Protein AF-A0A1M7E9B6-F1 (afdb_monomer_lite)

pLDDT: mean 87.99, std 7.35, range [60.41, 96.69]

Foldseek 3Di:
DVVVVVVVLVVLVVLLVVLVVVLCVLVVLLVCLVPVLVVLCVVLVVDVVCNVVSNVVSVVSVVVNVVSPCSVVSSVVSVVVSCVSVVVSCVVVVVVVVVVVVLVVDDPVVSVVVVVVVVVVVVVVVVVVVVVVVVVVVVVVVD

Sequence (143 aa):
MQALQRLWSRLEEIAIAFLLAAMTLVTFSYVVFNNIYGVFYSLGDSLPFANDAMFAIGDSILYVAQEMTWSVALTKAMFGWLIFVGLAWGVRIGAHIGVDLLVRQFNPANQRLMAILALLICLGYCALMAYSSEQWVAVLYSV

Organism: NCBI:txid1220495

Structure (mmCIF, N/CA/C/O backbone):
data_AF-A0A1M7E9B6-F1
#
_entry.id   AF-A0A1M7E9B6-F1
#
loop_
_atom_site.group_PDB
_atom_site.id
_atom_site.type_symbol
_atom_site.label_atom_id
_atom_site.label_alt_id
_atom_site.label_comp_id
_atom_site.label_asym_id
_atom_site.label_entity_id
_atom_site.label_seq_id
_atom_site.pdbx_PDB_ins_code
_atom_site.Cartn_x
_atom_site.Cartn_y
_atom_site.Cartn_z
_atom_site.occupancy
_atom_site.B_iso_or_equiv
_atom_site.auth_seq_id
_atom_site.auth_comp_id
_atom_site.auth_asym_id
_atom_site.auth_atom_id
_atom_site.pdbx_PDB_model_num
ATOM 1 N N . MET A 1 1 ? 3.988 20.056 29.767 1.00 64.44 1 MET A N 1
ATOM 2 C CA . MET A 1 1 ? 3.228 18.845 29.364 1.00 64.44 1 MET A CA 1
ATOM 3 C C . MET A 1 1 ? 2.480 19.008 28.033 1.00 64.44 1 MET A C 1
ATOM 5 O O . MET A 1 1 ? 2.538 18.099 27.218 1.00 64.44 1 MET A O 1
ATOM 9 N N . GLN A 1 2 ? 1.876 20.169 27.736 1.00 76.00 2 GLN A N 1
ATOM 10 C CA . GLN A 1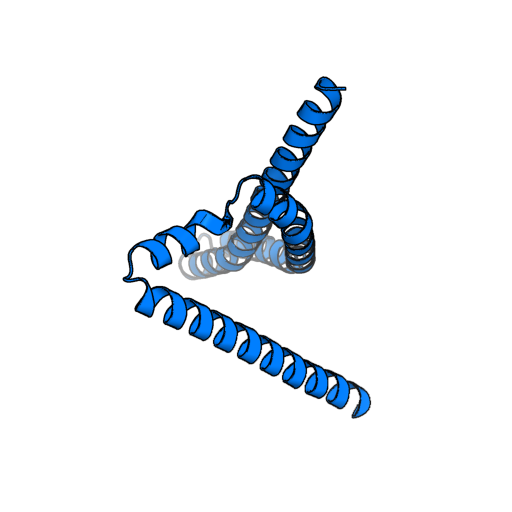 2 ? 1.154 20.415 26.468 1.00 76.00 2 GLN A CA 1
ATOM 11 C C . GLN A 1 2 ? 2.021 20.399 25.188 1.00 76.00 2 GLN A C 1
ATOM 13 O O . GLN A 1 2 ? 1.501 20.184 24.097 1.00 76.00 2 GLN A O 1
ATOM 18 N N . ALA A 1 3 ? 3.329 20.668 25.282 1.00 83.38 3 ALA A N 1
ATOM 19 C CA . ALA A 1 3 ? 4.232 20.617 24.125 1.00 83.38 3 ALA A CA 1
ATOM 20 C C . ALA A 1 3 ? 4.515 19.172 23.675 1.00 83.38 3 ALA A C 1
ATOM 22 O O . ALA A 1 3 ? 4.504 18.886 22.482 1.00 83.38 3 ALA A O 1
ATOM 23 N N . LEU A 1 4 ? 4.681 18.254 24.634 1.00 85.38 4 LEU A N 1
ATOM 24 C CA . LEU A 1 4 ? 4.943 16.838 24.369 1.00 85.38 4 LEU A CA 1
ATOM 25 C C . LEU A 1 4 ? 3.744 16.164 23.688 1.00 85.38 4 LEU A C 1
ATOM 27 O O . LEU A 1 4 ? 3.913 15.449 22.708 1.00 85.38 4 LEU A O 1
ATOM 31 N N . GLN A 1 5 ? 2.527 16.463 24.152 1.00 83.38 5 GLN A N 1
ATOM 32 C CA . GLN A 1 5 ? 1.290 15.949 23.552 1.00 83.38 5 GLN A CA 1
ATOM 33 C C . GLN A 1 5 ? 1.087 16.449 22.115 1.00 83.38 5 GLN A C 1
ATOM 35 O O . GLN A 1 5 ? 0.691 15.682 21.241 1.00 83.38 5 GLN A O 1
ATOM 40 N N . ARG A 1 6 ? 1.404 17.723 21.846 1.00 80.94 6 ARG A N 1
ATOM 41 C CA . ARG A 1 6 ? 1.331 18.295 20.492 1.00 80.94 6 ARG A CA 1
ATOM 42 C C . ARG A 1 6 ? 2.352 17.674 19.543 1.00 80.94 6 ARG A C 1
ATOM 44 O O . ARG A 1 6 ? 2.011 17.404 18.396 1.00 80.94 6 ARG A O 1
ATOM 51 N N . LEU A 1 7 ? 3.577 17.437 20.015 1.00 88.56 7 LEU A N 1
ATOM 52 C CA . LEU A 1 7 ? 4.604 16.757 19.228 1.00 88.56 7 LEU A CA 1
ATOM 53 C C . LEU A 1 7 ? 4.176 15.322 18.907 1.00 88.56 7 LEU A C 1
ATOM 55 O O . LEU A 1 7 ? 4.221 14.920 17.750 1.00 88.56 7 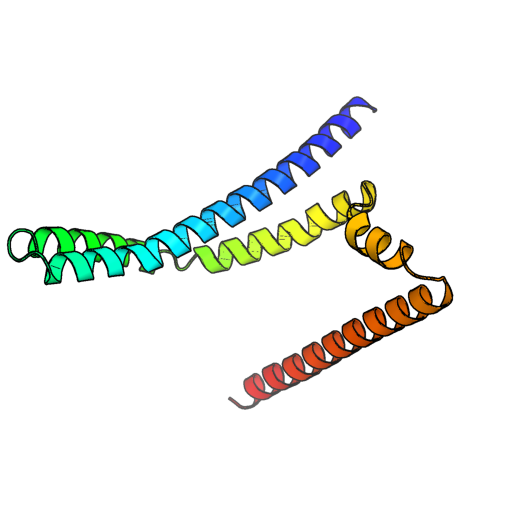LEU A O 1
ATOM 59 N N . TRP A 1 8 ? 3.697 14.589 19.914 1.00 85.12 8 TRP A N 1
ATOM 60 C CA . TRP A 1 8 ? 3.235 13.214 19.755 1.00 85.12 8 TRP A CA 1
ATOM 61 C C . TRP A 1 8 ? 2.103 13.094 18.728 1.00 85.12 8 TRP A C 1
ATOM 63 O O . TRP A 1 8 ? 2.182 12.281 17.814 1.00 85.12 8 TRP A O 1
ATOM 73 N N . SER A 1 9 ? 1.099 13.971 18.808 1.00 83.94 9 SER A N 1
ATOM 74 C CA . SER A 1 9 ? -0.010 13.994 17.847 1.00 83.94 9 SER A CA 1
ATOM 75 C C . SER A 1 9 ? 0.451 14.241 16.408 1.00 83.94 9 SER A C 1
ATOM 77 O O . SER A 1 9 ? -0.093 13.639 15.488 1.00 83.94 9 SER A O 1
ATOM 79 N N . ARG A 1 10 ? 1.445 15.114 16.197 1.00 86.75 10 ARG A N 1
ATOM 80 C CA . ARG A 1 10 ? 1.986 15.375 14.854 1.00 86.75 10 ARG A CA 1
ATOM 81 C C . ARG A 1 10 ? 2.819 14.213 14.330 1.00 86.75 10 ARG A C 1
ATOM 83 O O . ARG A 1 10 ? 2.786 13.945 13.136 1.00 86.75 10 ARG A O 1
ATOM 90 N N . LEU A 1 11 ? 3.558 13.530 15.202 1.00 90.19 11 LEU A N 1
ATOM 91 C CA . LEU A 1 11 ? 4.316 12.341 14.819 1.00 90.19 11 LEU A CA 1
ATOM 92 C C . LEU A 1 11 ? 3.391 11.198 14.391 1.00 90.19 11 LEU A C 1
ATOM 94 O O . LEU A 1 11 ? 3.682 10.561 13.386 1.00 90.19 11 LEU A O 1
ATOM 98 N N . GLU A 1 12 ? 2.273 10.973 15.094 1.00 87.75 12 GLU A N 1
ATOM 99 C CA . GLU A 1 12 ? 1.263 9.981 14.687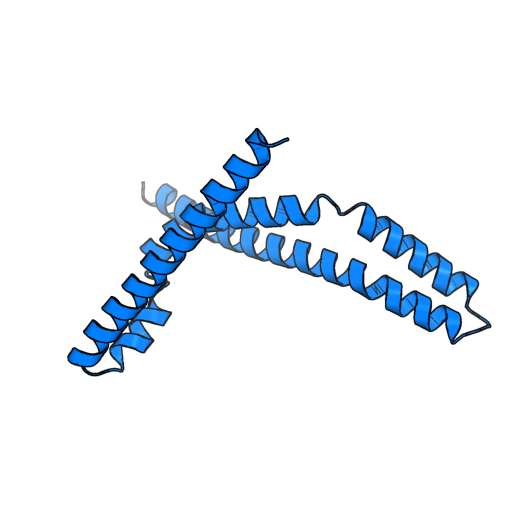 1.00 87.75 12 GLU A CA 1
ATOM 100 C C . GLU A 1 12 ? 0.709 10.290 13.286 1.00 87.75 12 GLU A C 1
ATOM 102 O O . GLU A 1 12 ? 0.691 9.419 12.420 1.00 87.75 12 GLU A O 1
ATOM 107 N N . GLU A 1 13 ? 0.321 11.541 13.033 1.00 88.94 13 GLU A N 1
ATOM 108 C CA . GLU A 1 13 ? -0.226 11.967 11.739 1.00 88.94 13 GLU A CA 1
ATOM 109 C C . GLU A 1 13 ? 0.801 11.847 10.599 1.00 88.94 13 GLU A C 1
ATOM 111 O O . GLU A 1 13 ? 0.494 11.308 9.534 1.00 88.94 13 GLU A O 1
ATOM 116 N N . ILE A 1 14 ? 2.048 12.271 10.838 1.00 92.31 14 ILE A N 1
ATOM 117 C CA . ILE A 1 14 ? 3.149 12.128 9.874 1.00 92.31 14 ILE A CA 1
ATOM 118 C C . ILE A 1 14 ? 3.452 10.653 9.614 1.00 92.31 14 ILE A C 1
ATOM 120 O O . ILE A 1 14 ? 3.667 10.279 8.465 1.00 92.31 14 ILE A O 1
ATOM 124 N N . ALA A 1 15 ? 3.452 9.806 10.646 1.00 92.19 15 ALA A N 1
ATOM 125 C CA . ALA A 1 15 ? 3.696 8.378 10.490 1.00 92.19 15 ALA A CA 1
ATOM 126 C C . ALA A 1 15 ? 2.625 7.721 9.610 1.00 92.19 15 ALA A C 1
ATOM 128 O O . ALA A 1 15 ? 2.963 6.940 8.725 1.00 92.19 15 ALA A O 1
ATOM 129 N N . ILE A 1 16 ? 1.349 8.071 9.795 1.00 91.56 16 ILE A N 1
ATOM 130 C CA . ILE A 1 16 ? 0.247 7.557 8.969 1.00 91.56 16 ILE A CA 1
ATOM 131 C C . ILE A 1 16 ? 0.392 8.032 7.524 1.00 91.56 16 ILE A C 1
ATOM 133 O O . ILE A 1 16 ? 0.339 7.213 6.606 1.00 91.56 16 ILE A O 1
ATOM 137 N N . ALA A 1 17 ? 0.611 9.332 7.314 1.00 92.81 17 ALA A N 1
ATOM 138 C CA . ALA A 1 17 ? 0.793 9.895 5.979 1.00 92.81 17 ALA A CA 1
ATOM 139 C C . ALA A 1 17 ? 2.002 9.274 5.263 1.00 92.81 17 ALA A C 1
ATOM 141 O O . ALA A 1 17 ? 1.915 8.923 4.088 1.00 92.81 17 ALA A O 1
ATOM 142 N N . PHE A 1 18 ? 3.107 9.078 5.984 1.00 94.62 18 PHE A N 1
ATOM 143 C CA . PHE A 1 18 ? 4.309 8.428 5.479 1.00 94.62 18 PHE A CA 1
ATOM 144 C C . PHE A 1 18 ? 4.052 6.966 5.109 1.00 94.62 18 PHE A C 1
ATOM 146 O O . PHE A 1 18 ? 4.385 6.559 4.000 1.00 94.62 18 PHE A O 1
ATOM 153 N N . LEU A 1 19 ? 3.433 6.182 5.999 1.00 93.81 19 LEU A N 1
ATOM 154 C CA . LEU A 1 19 ? 3.114 4.777 5.737 1.00 93.81 19 LEU A CA 1
ATOM 155 C C . LEU A 1 19 ? 2.182 4.631 4.531 1.00 93.81 19 LEU A C 1
ATOM 157 O O . LEU A 1 19 ? 2.425 3.779 3.681 1.00 93.81 19 LEU A O 1
ATOM 161 N N . LEU A 1 20 ? 1.160 5.483 4.423 1.00 93.19 20 LEU A N 1
ATOM 162 C CA . LEU A 1 20 ? 0.238 5.477 3.292 1.00 93.19 20 LEU A CA 1
ATOM 163 C C . LEU A 1 20 ? 0.958 5.834 1.983 1.00 93.19 20 LEU A C 1
ATOM 165 O O . LEU A 1 20 ? 0.847 5.098 1.008 1.00 93.19 20 LEU A O 1
ATOM 169 N N . ALA A 1 21 ? 1.728 6.925 1.969 1.00 95.44 21 ALA A N 1
ATOM 170 C CA . ALA A 1 21 ? 2.438 7.388 0.778 1.00 95.44 21 ALA A CA 1
ATOM 171 C C . ALA A 1 21 ? 3.533 6.413 0.324 1.00 95.44 21 ALA A C 1
ATOM 173 O O . ALA A 1 21 ? 3.690 6.158 -0.867 1.00 95.44 21 ALA A O 1
ATOM 174 N N . ALA A 1 22 ? 4.294 5.836 1.253 1.00 95.25 22 ALA A N 1
ATOM 175 C CA . ALA A 1 22 ? 5.311 4.859 0.894 1.00 95.25 22 ALA A CA 1
ATOM 176 C C . ALA A 1 22 ? 4.675 3.539 0.424 1.00 95.25 22 ALA A C 1
ATOM 178 O O . ALA A 1 22 ? 5.158 2.949 -0.539 1.00 95.25 22 ALA A O 1
ATOM 179 N N . MET A 1 23 ? 3.545 3.111 0.998 1.00 95.06 23 MET A N 1
ATOM 180 C CA . MET A 1 23 ? 2.819 1.931 0.520 1.00 95.06 23 MET A CA 1
ATOM 181 C C . MET A 1 23 ? 2.299 2.131 -0.913 1.00 95.06 23 MET A C 1
ATOM 183 O O . MET A 1 23 ? 2.451 1.239 -1.754 1.00 95.06 23 MET A O 1
ATOM 187 N N . THR A 1 24 ? 1.717 3.295 -1.219 1.00 94.38 24 THR A N 1
ATOM 188 C CA . THR A 1 24 ? 1.246 3.613 -2.578 1.00 94.38 24 THR A CA 1
ATOM 189 C C . THR A 1 24 ? 2.402 3.741 -3.562 1.00 94.38 24 THR A C 1
ATOM 191 O O . THR A 1 24 ? 2.298 3.246 -4.677 1.00 94.38 24 THR A O 1
ATOM 194 N N . LEU A 1 25 ? 3.532 4.324 -3.156 1.00 95.94 25 LEU A N 1
ATOM 195 C CA . LEU A 1 25 ? 4.715 4.434 -4.009 1.00 95.94 25 LEU A CA 1
ATOM 196 C C . LEU A 1 25 ? 5.303 3.060 -4.341 1.00 95.94 25 LEU A C 1
ATOM 198 O O . LEU A 1 25 ? 5.588 2.782 -5.502 1.00 95.94 25 LEU A O 1
ATOM 202 N N . VAL A 1 26 ? 5.448 2.177 -3.350 1.00 94.38 26 VAL A N 1
ATOM 203 C CA . VAL A 1 26 ? 5.975 0.819 -3.564 1.00 94.38 26 VAL A CA 1
ATOM 204 C C . VAL A 1 26 ? 5.071 0.027 -4.508 1.00 94.38 26 VAL A C 1
ATOM 206 O O . VAL A 1 26 ? 5.558 -0.597 -5.450 1.00 94.38 26 VAL A O 1
ATOM 209 N N . THR A 1 27 ? 3.756 0.080 -4.288 1.00 93.12 27 THR A N 1
ATOM 210 C CA . THR A 1 27 ? 2.779 -0.624 -5.134 1.00 93.12 27 THR A CA 1
ATOM 211 C C . THR A 1 27 ? 2.712 -0.044 -6.542 1.00 93.12 27 THR A C 1
ATOM 213 O O . THR A 1 27 ? 2.696 -0.804 -7.507 1.00 93.12 27 THR A O 1
ATOM 216 N N . PHE A 1 28 ? 2.751 1.280 -6.679 1.00 94.94 28 PHE A N 1
ATOM 217 C CA . PHE A 1 28 ? 2.834 1.951 -7.970 1.00 94.94 28 PHE A CA 1
ATOM 218 C C . PHE A 1 28 ? 4.081 1.516 -8.743 1.00 94.94 28 PHE A C 1
ATOM 220 O O . PHE A 1 28 ? 3.953 1.044 -9.868 1.00 94.94 28 PHE A O 1
ATOM 227 N N . SER A 1 29 ? 5.265 1.587 -8.129 1.00 93.12 29 SER A N 1
ATOM 228 C CA . SER A 1 29 ? 6.519 1.158 -8.758 1.00 93.12 29 SER A CA 1
ATOM 229 C C . SER A 1 29 ? 6.469 -0.307 -9.187 1.00 93.12 29 SER A C 1
ATOM 231 O O . SER A 1 29 ? 6.851 -0.631 -10.308 1.00 93.12 29 SER A O 1
ATOM 233 N N . TYR A 1 30 ? 5.937 -1.190 -8.336 1.00 92.75 30 TYR A N 1
ATOM 234 C CA . TYR A 1 30 ? 5.761 -2.602 -8.675 1.00 92.75 30 TYR A CA 1
ATOM 235 C C . TYR A 1 30 ? 4.867 -2.793 -9.909 1.00 92.75 30 TYR A C 1
ATOM 237 O O . TYR A 1 30 ? 5.234 -3.533 -10.821 1.00 92.75 30 TYR A O 1
ATOM 245 N N . VAL A 1 31 ? 3.720 -2.108 -9.975 1.00 92.62 31 VAL A N 1
ATOM 246 C CA . VAL A 1 31 ? 2.792 -2.189 -11.118 1.00 92.62 31 VAL A CA 1
ATOM 247 C C . VAL A 1 31 ? 3.423 -1.621 -12.388 1.00 92.62 31 VAL A C 1
ATOM 249 O O . VAL A 1 31 ? 3.300 -2.230 -13.449 1.00 92.62 31 VAL A O 1
ATOM 252 N N . VAL A 1 32 ? 4.114 -0.487 -12.275 1.00 93.81 32 VAL A N 1
ATOM 253 C CA . VAL A 1 32 ? 4.829 0.182 -13.367 1.00 93.81 32 VAL A CA 1
ATOM 254 C C . VAL A 1 32 ? 5.849 -0.768 -13.977 1.00 93.81 32 VAL A C 1
ATOM 256 O O . VAL A 1 32 ? 5.746 -1.082 -15.157 1.00 93.81 32 VAL A O 1
ATOM 259 N N . PHE A 1 33 ? 6.773 -1.309 -13.183 1.00 91.00 33 PHE A N 1
ATOM 260 C CA . PHE A 1 33 ? 7.788 -2.213 -13.715 1.00 91.00 33 PHE A CA 1
ATOM 261 C C . PHE A 1 33 ? 7.182 -3.499 -14.281 1.00 91.00 33 PHE A C 1
ATOM 263 O O . PHE A 1 33 ? 7.601 -3.924 -15.352 1.00 91.00 33 PHE A O 1
ATOM 270 N N . ASN A 1 34 ? 6.144 -4.065 -13.649 1.00 90.31 34 ASN A N 1
ATOM 271 C CA . ASN A 1 34 ? 5.511 -5.292 -14.142 1.00 90.31 34 ASN A CA 1
ATOM 272 C C . ASN A 1 34 ? 4.701 -5.128 -15.436 1.00 90.31 34 ASN A C 1
ATOM 274 O O . ASN A 1 34 ? 4.473 -6.116 -16.126 1.00 90.31 34 ASN A O 1
ATOM 278 N N . ASN A 1 35 ? 4.245 -3.918 -15.764 1.00 92.44 35 ASN A N 1
ATOM 279 C CA . ASN A 1 35 ? 3.482 -3.674 -16.992 1.00 92.44 35 ASN A CA 1
ATOM 280 C C . ASN A 1 35 ? 4.333 -3.049 -18.099 1.00 92.44 35 ASN A C 1
ATOM 282 O O . ASN A 1 35 ? 4.057 -3.256 -19.279 1.00 92.44 35 ASN A O 1
ATOM 286 N N . ILE A 1 36 ? 5.370 -2.288 -17.745 1.00 91.62 36 ILE A N 1
ATOM 287 C CA . ILE A 1 36 ? 6.145 -1.526 -18.722 1.00 91.62 36 ILE A CA 1
ATOM 288 C C . ILE A 1 36 ? 7.021 -2.421 -19.600 1.00 91.62 36 ILE A C 1
ATOM 290 O O . ILE A 1 36 ? 7.102 -2.150 -20.797 1.00 91.62 36 ILE A O 1
ATOM 294 N N . TYR A 1 37 ? 7.642 -3.487 -19.072 1.00 90.00 37 TYR A N 1
ATOM 295 C CA . TYR A 1 37 ? 8.502 -4.339 -19.912 1.00 90.00 37 TYR A CA 1
ATOM 296 C C . TYR A 1 37 ? 7.727 -4.918 -21.108 1.00 90.00 37 TYR A C 1
ATOM 298 O O . TYR A 1 37 ? 8.246 -4.936 -22.219 1.00 90.00 37 TYR A O 1
ATOM 306 N N . GLY A 1 38 ? 6.455 -5.300 -20.919 1.00 88.06 38 GLY A N 1
ATOM 307 C CA . GLY A 1 38 ? 5.606 -5.840 -21.986 1.00 88.06 38 GLY A CA 1
ATOM 308 C C . GLY A 1 38 ? 5.352 -4.841 -23.119 1.00 88.06 38 GLY A C 1
ATOM 309 O O . GLY A 1 38 ? 5.320 -5.223 -24.288 1.00 88.06 38 GLY A O 1
ATOM 310 N N . VAL A 1 39 ? 5.248 -3.550 -22.789 1.00 90.94 39 VAL A N 1
ATOM 311 C CA . VAL A 1 39 ? 5.116 -2.477 -23.785 1.00 90.94 39 VAL A CA 1
ATOM 312 C C . VAL A 1 39 ? 6.393 -2.358 -24.618 1.00 90.94 39 VAL A C 1
ATOM 314 O O . VAL A 1 39 ? 6.308 -2.243 -25.838 1.00 90.94 39 VAL A O 1
ATOM 317 N N . PHE A 1 40 ? 7.571 -2.438 -23.990 1.00 90.50 40 PHE A N 1
ATOM 318 C CA . PHE A 1 40 ? 8.857 -2.377 -24.696 1.00 90.50 40 PHE A CA 1
ATOM 319 C C . PHE A 1 40 ? 9.086 -3.581 -25.614 1.00 90.50 40 PHE A C 1
ATOM 321 O O . PHE A 1 40 ? 9.531 -3.391 -26.744 1.00 90.50 40 PHE A O 1
ATOM 328 N N . TYR A 1 41 ? 8.707 -4.791 -25.192 1.00 89.69 41 TYR A N 1
ATOM 329 C CA . TYR A 1 41 ? 8.749 -5.966 -26.069 1.00 89.69 41 TYR A CA 1
ATOM 330 C C . TYR A 1 41 ? 7.827 -5.809 -27.280 1.00 89.69 41 TYR A C 1
ATOM 332 O O . TYR A 1 41 ? 8.262 -5.987 -28.415 1.00 89.69 41 TYR A O 1
ATOM 340 N N . SER A 1 42 ? 6.583 -5.368 -27.067 1.00 90.12 42 SER A N 1
ATOM 341 C CA . SER A 1 42 ? 5.655 -5.104 -28.174 1.00 90.12 42 SER A CA 1
ATOM 342 C C . SER A 1 42 ? 6.179 -4.035 -29.146 1.00 90.12 42 SER A C 1
ATOM 344 O O . SER A 1 42 ? 5.912 -4.104 -30.350 1.00 90.12 42 SER A O 1
ATOM 346 N N . LEU A 1 43 ? 6.908 -3.034 -28.647 1.00 88.44 43 LEU A N 1
ATOM 347 C CA . LEU A 1 43 ? 7.516 -1.999 -29.482 1.00 88.44 43 LEU A CA 1
ATOM 348 C C . LEU A 1 43 ? 8.730 -2.524 -30.260 1.00 88.44 43 LEU A C 1
ATOM 350 O O . LEU A 1 43 ? 8.912 -2.161 -31.420 1.00 88.44 43 LEU A O 1
ATOM 354 N N . GLY A 1 44 ? 9.529 -3.401 -29.648 1.00 87.69 44 GLY A N 1
ATOM 355 C CA . GLY A 1 44 ? 10.647 -4.073 -30.306 1.00 87.69 44 GLY A CA 1
ATOM 356 C C . GLY A 1 44 ? 10.191 -4.922 -31.490 1.00 87.69 44 GLY A C 1
ATOM 357 O O . GLY A 1 44 ? 10.743 -4.786 -32.580 1.00 87.69 44 GLY A O 1
ATOM 358 N N . ASP A 1 45 ? 9.126 -5.710 -31.324 1.00 89.38 45 ASP A N 1
ATOM 359 C CA . ASP A 1 45 ? 8.552 -6.530 -32.404 1.00 89.38 45 ASP A CA 1
ATOM 360 C C . ASP A 1 45 ? 7.994 -5.696 -33.569 1.00 89.38 45 ASP A C 1
ATOM 362 O O . ASP A 1 45 ? 8.038 -6.116 -34.726 1.00 89.38 45 ASP A O 1
ATOM 366 N N . SER A 1 46 ? 7.466 -4.502 -33.283 1.00 89.50 46 SER A N 1
ATOM 367 C CA . SER A 1 46 ? 6.842 -3.640 -34.296 1.00 89.50 46 SER A CA 1
ATOM 368 C C . SER A 1 46 ? 7.816 -2.703 -35.019 1.00 89.50 46 SER A C 1
ATOM 370 O O . SER A 1 46 ? 7.487 -2.223 -36.106 1.00 89.50 46 SER A O 1
ATOM 372 N N . LEU A 1 47 ? 9.010 -2.450 -34.467 1.00 85.94 47 LEU A N 1
ATOM 373 C CA . LEU A 1 47 ? 10.023 -1.553 -35.038 1.00 85.94 47 LEU A CA 1
ATOM 374 C C . LEU A 1 47 ? 11.321 -2.314 -35.378 1.00 85.94 47 LEU A C 1
ATOM 376 O O . LEU A 1 47 ? 12.248 -2.347 -34.565 1.00 85.94 47 LEU A O 1
ATOM 380 N N . PRO A 1 48 ? 11.468 -2.834 -36.615 1.00 80.00 48 PRO A N 1
ATOM 381 C CA . PRO A 1 48 ? 12.625 -3.640 -37.023 1.00 80.00 48 PRO A CA 1
ATOM 382 C C . PRO A 1 48 ? 13.977 -2.922 -36.909 1.00 80.00 48 PRO A C 1
ATOM 384 O O . PRO A 1 48 ? 15.006 -3.569 -36.769 1.00 80.00 48 PRO A O 1
ATOM 387 N N . PHE A 1 49 ? 13.993 -1.585 -36.975 1.00 86.06 49 PHE A N 1
ATOM 388 C CA . PHE A 1 49 ? 15.227 -0.794 -36.899 1.00 86.06 49 PHE A CA 1
ATOM 389 C C . PHE A 1 49 ? 15.720 -0.549 -35.462 1.00 86.06 49 PHE A C 1
ATOM 391 O O . PHE A 1 49 ? 16.870 -0.161 -35.278 1.00 86.06 49 PHE A O 1
ATOM 398 N N . ALA A 1 50 ? 14.856 -0.724 -34.456 1.00 85.31 50 ALA A N 1
ATOM 399 C CA . ALA A 1 50 ? 15.145 -0.443 -33.046 1.00 85.31 50 ALA A CA 1
ATOM 400 C C . ALA A 1 50 ? 14.921 -1.667 -32.138 1.00 85.31 50 ALA A C 1
ATOM 402 O O . ALA A 1 50 ? 14.911 -1.525 -30.916 1.00 85.31 50 ALA A O 1
ATOM 403 N N . ASN A 1 51 ? 14.746 -2.849 -32.733 1.00 88.00 51 ASN A N 1
ATOM 404 C CA . ASN A 1 51 ? 14.381 -4.094 -32.065 1.00 88.00 51 ASN A CA 1
ATOM 405 C C . ASN A 1 51 ? 15.348 -4.447 -30.919 1.00 88.00 51 ASN A C 1
ATOM 407 O O . ASN A 1 51 ? 14.923 -4.502 -29.766 1.00 88.00 51 ASN A O 1
ATOM 411 N N . ASP A 1 52 ? 16.651 -4.528 -31.210 1.00 88.81 52 ASP A N 1
ATOM 412 C CA . ASP A 1 52 ? 17.683 -4.859 -30.217 1.00 88.81 52 ASP A CA 1
ATOM 413 C C . ASP A 1 52 ? 17.693 -3.882 -29.031 1.00 88.81 52 ASP A C 1
ATOM 415 O O . ASP A 1 52 ? 17.824 -4.283 -27.875 1.00 88.81 52 ASP A O 1
ATOM 419 N N . ALA A 1 53 ? 17.519 -2.583 -29.299 1.00 90.25 53 ALA A N 1
ATOM 420 C CA . ALA A 1 53 ? 17.514 -1.556 -28.260 1.00 90.25 53 ALA A CA 1
ATOM 421 C C . ALA A 1 53 ? 16.254 -1.631 -27.382 1.00 90.25 53 ALA A C 1
ATOM 423 O O . ALA A 1 53 ? 16.346 -1.507 -26.162 1.00 90.25 53 ALA A O 1
ATOM 424 N N . MET A 1 54 ? 15.078 -1.839 -27.984 1.00 89.38 54 MET A N 1
ATOM 425 C CA . MET A 1 54 ? 13.815 -1.965 -27.248 1.00 89.38 54 MET A CA 1
ATOM 426 C C . MET A 1 54 ? 13.775 -3.244 -26.407 1.00 89.38 54 MET A C 1
ATOM 428 O O . MET A 1 54 ? 13.324 -3.198 -25.263 1.00 89.38 54 MET A O 1
ATOM 432 N N . PHE A 1 55 ? 14.306 -4.355 -26.923 1.00 91.69 55 PHE A N 1
ATOM 433 C CA . PHE A 1 55 ? 14.440 -5.600 -26.169 1.00 91.69 55 PHE A CA 1
ATOM 434 C C . PHE A 1 55 ? 15.444 -5.484 -25.027 1.00 91.69 55 PHE A C 1
ATOM 436 O O . PHE A 1 55 ? 15.107 -5.864 -23.912 1.00 91.69 55 PHE A O 1
ATOM 443 N N . ALA A 1 56 ? 16.608 -4.860 -25.238 1.00 93.00 56 ALA A N 1
ATOM 444 C CA . ALA A 1 56 ? 17.570 -4.625 -24.160 1.00 93.00 56 ALA A CA 1
ATOM 445 C C . ALA A 1 56 ? 16.977 -3.776 -23.018 1.00 93.00 56 ALA A C 1
ATOM 447 O O . ALA A 1 56 ? 17.218 -4.046 -21.838 1.00 93.00 56 ALA A O 1
ATOM 448 N N . ILE A 1 57 ? 16.1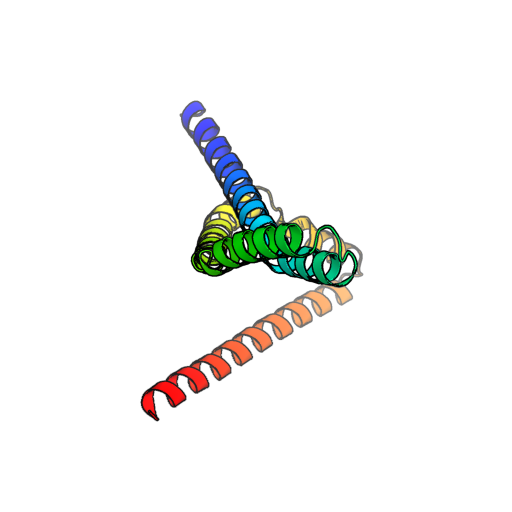66 -2.763 -23.350 1.00 92.38 57 ILE A N 1
ATOM 449 C CA . ILE A 1 57 ? 15.431 -1.979 -22.348 1.00 92.38 57 ILE A CA 1
ATOM 450 C C . ILE A 1 57 ? 14.390 -2.859 -21.644 1.00 92.38 57 ILE A C 1
ATOM 452 O O . ILE A 1 57 ? 14.337 -2.859 -20.413 1.00 92.38 57 ILE A O 1
ATOM 456 N N . GLY A 1 58 ? 13.601 -3.632 -22.396 1.00 91.50 58 GLY A N 1
ATOM 457 C CA . GLY A 1 58 ? 12.616 -4.574 -21.859 1.00 91.50 58 GLY A CA 1
ATOM 458 C C . GLY A 1 58 ? 13.225 -5.577 -20.874 1.00 91.50 58 GLY A C 1
ATOM 459 O O . GLY A 1 58 ? 12.703 -5.732 -19.770 1.00 91.50 58 GLY A O 1
ATOM 460 N N . ASP A 1 59 ? 14.366 -6.171 -21.225 1.00 93.12 59 ASP A N 1
ATOM 461 C CA . ASP A 1 59 ? 15.138 -7.083 -20.375 1.00 93.12 59 ASP A CA 1
ATOM 462 C C . ASP A 1 59 ? 15.622 -6.397 -19.095 1.00 93.12 59 ASP A C 1
ATOM 464 O O . ASP A 1 59 ? 15.460 -6.941 -18.002 1.00 93.12 59 ASP A O 1
ATOM 468 N N . SER A 1 60 ? 16.155 -5.173 -19.190 1.00 92.38 60 SER A N 1
ATOM 469 C CA . SER A 1 60 ? 16.608 -4.434 -18.003 1.00 92.38 60 SER A CA 1
ATOM 470 C C . SER A 1 60 ? 15.467 -4.161 -17.012 1.00 92.38 60 SER A C 1
ATOM 472 O O . SER A 1 60 ? 15.642 -4.284 -15.800 1.00 92.38 60 SER A O 1
ATOM 474 N N . ILE A 1 61 ? 14.274 -3.844 -17.524 1.00 92.81 61 ILE A N 1
ATOM 475 C CA . ILE A 1 61 ? 13.085 -3.565 -16.713 1.00 92.81 61 ILE A CA 1
ATOM 476 C C . ILE A 1 61 ? 12.538 -4.855 -16.106 1.00 92.81 61 ILE A C 1
ATOM 478 O O . ILE A 1 61 ? 12.164 -4.869 -14.933 1.00 92.81 61 ILE A O 1
ATOM 482 N N . LEU A 1 62 ? 12.515 -5.938 -16.884 1.00 92.62 62 LEU A N 1
ATOM 483 C CA . LEU A 1 62 ? 12.109 -7.258 -16.419 1.00 92.62 62 LEU A CA 1
ATOM 484 C C . LEU A 1 62 ? 13.013 -7.747 -15.283 1.00 92.62 62 LEU A C 1
ATOM 486 O O . LEU A 1 62 ? 12.506 -8.223 -14.267 1.00 92.62 62 LEU A O 1
ATOM 490 N N . TYR A 1 63 ? 14.327 -7.565 -15.421 1.00 93.06 63 TYR A N 1
ATOM 491 C CA . TYR A 1 63 ? 15.301 -7.920 -14.395 1.00 93.06 63 TYR A CA 1
ATOM 492 C C . TYR A 1 63 ? 15.007 -7.196 -13.074 1.00 93.06 63 TYR A C 1
ATOM 494 O O . TYR A 1 63 ? 14.842 -7.831 -12.032 1.00 93.06 63 TYR A O 1
ATOM 502 N N . VAL A 1 64 ? 14.824 -5.871 -13.126 1.00 92.19 64 VAL A N 1
ATOM 503 C CA . VAL A 1 64 ? 14.460 -5.073 -11.943 1.00 92.19 64 VAL A CA 1
ATOM 504 C C . VAL A 1 64 ? 13.124 -5.536 -11.351 1.00 92.19 64 VAL A C 1
ATOM 506 O O . VAL A 1 64 ? 13.010 -5.697 -10.136 1.00 92.19 64 VAL A O 1
ATOM 509 N N . ALA A 1 65 ? 12.113 -5.793 -12.186 1.00 90.81 65 ALA A N 1
ATOM 510 C CA . ALA A 1 65 ? 10.803 -6.256 -11.732 1.00 90.81 65 ALA A CA 1
ATOM 511 C C . ALA A 1 65 ? 10.885 -7.604 -10.994 1.00 90.81 65 ALA A C 1
ATOM 513 O O . ALA A 1 65 ? 10.213 -7.787 -9.975 1.00 90.81 65 ALA A O 1
ATOM 514 N N . GLN A 1 66 ? 11.722 -8.530 -11.473 1.00 89.88 66 GLN A N 1
ATOM 515 C CA . GLN A 1 66 ? 11.933 -9.834 -10.843 1.00 89.88 66 GLN A CA 1
ATOM 516 C C . GLN A 1 66 ? 12.678 -9.731 -9.512 1.00 89.88 66 GLN A C 1
ATOM 518 O O . GLN A 1 66 ? 12.344 -10.453 -8.575 1.00 89.88 66 GLN A O 1
ATOM 523 N N . GLU A 1 67 ? 13.641 -8.818 -9.383 1.00 91.81 67 GLU A N 1
ATOM 524 C CA . GLU A 1 67 ? 14.352 -8.600 -8.118 1.00 91.81 67 GLU A CA 1
ATOM 525 C C . GLU A 1 67 ? 13.465 -7.954 -7.035 1.00 91.81 67 GLU A C 1
ATOM 527 O O . GLU A 1 67 ? 13.724 -8.100 -5.837 1.00 91.81 67 GLU A O 1
ATOM 532 N N . MET A 1 68 ? 12.359 -7.303 -7.415 1.00 89.69 68 MET A N 1
ATOM 533 C CA . MET A 1 68 ? 11.405 -6.666 -6.496 1.00 89.69 68 MET A CA 1
ATOM 534 C C . MET A 1 68 ? 10.478 -7.645 -5.746 1.00 89.69 68 MET A C 1
ATOM 536 O O . MET A 1 68 ? 9.348 -7.294 -5.391 1.00 89.69 68 MET A O 1
ATOM 540 N N . THR A 1 69 ? 10.945 -8.851 -5.413 1.00 88.31 69 THR A N 1
ATOM 541 C CA . THR A 1 69 ? 10.193 -9.826 -4.591 1.00 88.31 69 THR A CA 1
ATOM 542 C C . THR A 1 69 ? 9.853 -9.294 -3.193 1.00 88.31 69 THR A C 1
ATOM 544 O O . THR A 1 69 ? 8.834 -9.657 -2.601 1.00 88.31 69 THR A O 1
ATOM 547 N N . TRP A 1 70 ? 10.670 -8.370 -2.682 1.00 91.50 70 TRP A N 1
ATOM 548 C CA . TRP A 1 70 ? 10.487 -7.713 -1.389 1.00 91.50 70 TRP A CA 1
ATOM 549 C C . TRP A 1 70 ? 9.286 -6.764 -1.347 1.00 91.50 70 TRP A C 1
ATOM 551 O O . TRP A 1 70 ? 8.759 -6.504 -0.265 1.00 91.50 70 TRP A O 1
ATOM 561 N N . SER A 1 71 ? 8.839 -6.250 -2.498 1.00 92.12 71 SER A N 1
ATOM 562 C CA . SER A 1 71 ? 7.787 -5.227 -2.572 1.00 92.12 71 SER A CA 1
ATOM 563 C C . SER A 1 71 ? 6.495 -5.696 -1.900 1.00 92.12 71 SER A C 1
ATOM 565 O O . SER A 1 71 ? 5.959 -5.003 -1.041 1.00 92.12 71 SER A O 1
ATOM 567 N N . VAL A 1 72 ? 6.057 -6.924 -2.191 1.00 89.12 72 VAL A N 1
ATOM 568 C CA . VAL A 1 72 ? 4.835 -7.518 -1.630 1.00 89.12 72 VAL A CA 1
ATOM 569 C C . VAL A 1 72 ? 4.938 -7.693 -0.115 1.00 89.12 72 VAL A C 1
ATOM 571 O O . VAL A 1 72 ? 3.988 -7.389 0.611 1.00 89.12 72 VAL A O 1
ATOM 574 N N . ALA A 1 73 ? 6.079 -8.179 0.379 1.00 93.19 73 ALA A N 1
ATOM 575 C CA . ALA A 1 73 ? 6.303 -8.346 1.812 1.00 93.19 73 ALA A CA 1
ATOM 576 C C . ALA A 1 73 ? 6.324 -6.989 2.532 1.00 93.19 73 ALA A C 1
ATOM 578 O O . ALA A 1 73 ? 5.686 -6.839 3.576 1.00 93.19 73 ALA A O 1
ATOM 579 N N . LEU A 1 74 ? 6.978 -5.983 1.941 1.00 94.12 74 LEU A N 1
ATOM 580 C CA . LEU A 1 74 ? 7.017 -4.630 2.482 1.00 94.12 74 LEU A CA 1
ATOM 581 C C . LEU A 1 74 ? 5.624 -4.000 2.508 1.00 94.12 74 LEU A C 1
ATOM 583 O O . LEU A 1 74 ? 5.211 -3.507 3.550 1.00 94.12 74 LEU A O 1
ATOM 587 N N . THR A 1 75 ? 4.867 -4.055 1.410 1.00 93.12 75 THR A N 1
ATOM 588 C CA . THR A 1 75 ? 3.499 -3.520 1.348 1.00 93.12 75 THR A CA 1
ATOM 589 C C . THR A 1 75 ? 2.603 -4.154 2.414 1.00 93.12 75 THR A C 1
ATOM 591 O O . THR A 1 75 ? 1.865 -3.437 3.087 1.00 93.12 75 THR A O 1
ATOM 594 N N . LYS A 1 76 ? 2.702 -5.473 2.639 1.00 91.62 76 LYS A N 1
ATOM 595 C CA . LYS A 1 76 ? 1.968 -6.163 3.716 1.00 91.62 76 LYS A CA 1
ATOM 596 C C . LYS A 1 76 ? 2.394 -5.685 5.104 1.00 91.62 76 LYS A C 1
ATOM 598 O O . LYS A 1 76 ? 1.534 -5.426 5.943 1.00 91.62 76 LYS A O 1
ATOM 603 N N . ALA A 1 77 ? 3.696 -5.535 5.342 1.00 93.81 77 ALA A N 1
ATOM 604 C CA . ALA A 1 77 ? 4.209 -5.027 6.611 1.00 93.81 77 ALA A CA 1
ATOM 605 C C . ALA A 1 77 ? 3.741 -3.585 6.870 1.00 93.81 77 ALA A C 1
ATOM 607 O O . ALA A 1 77 ? 3.224 -3.288 7.945 1.00 93.81 77 ALA A O 1
ATOM 608 N N . MET A 1 78 ? 3.854 -2.705 5.871 1.00 93.44 78 MET A N 1
ATOM 609 C CA . MET A 1 78 ? 3.396 -1.316 5.942 1.00 93.44 78 MET A CA 1
ATOM 610 C C . MET A 1 78 ? 1.893 -1.223 6.194 1.00 93.44 78 MET A C 1
ATOM 612 O O . MET A 1 78 ? 1.473 -0.439 7.039 1.00 93.44 78 MET A O 1
ATOM 616 N N . PHE A 1 79 ? 1.091 -2.053 5.522 1.00 91.62 79 PHE A N 1
ATOM 617 C CA . PHE A 1 79 ? -0.351 -2.124 5.745 1.00 91.62 79 PHE A CA 1
ATOM 618 C C . PHE A 1 79 ? -0.689 -2.581 7.170 1.00 91.62 79 PHE A C 1
ATOM 620 O O . PHE A 1 79 ? -1.542 -1.982 7.818 1.00 91.62 79 PHE A O 1
ATOM 627 N N . GLY A 1 80 ? 0.023 -3.581 7.702 1.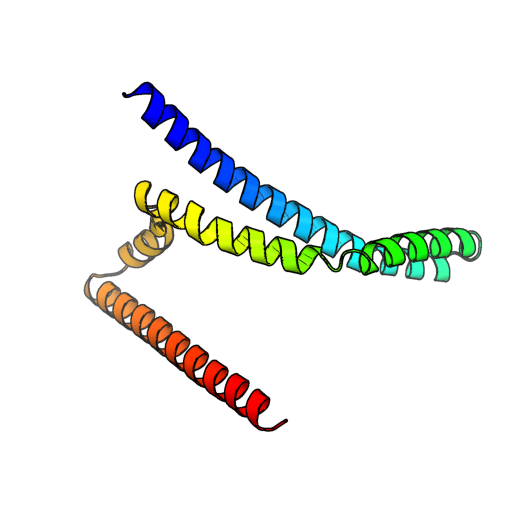00 92.88 80 GLY A N 1
ATOM 628 C CA . GLY A 1 80 ? -0.128 -4.007 9.096 1.00 92.88 80 GLY A CA 1
ATOM 629 C C . GLY A 1 80 ? 0.148 -2.872 10.089 1.00 92.88 80 GLY A C 1
ATOM 630 O O . GLY A 1 80 ? -0.671 -2.599 10.966 1.00 92.88 80 GLY A O 1
ATOM 631 N N . TRP A 1 81 ? 1.256 -2.149 9.913 1.00 92.25 81 TRP A N 1
ATOM 632 C CA . TRP A 1 81 ? 1.578 -0.980 10.740 1.00 92.25 81 TRP A CA 1
ATOM 633 C C . TRP A 1 81 ? 0.564 0.156 10.584 1.00 92.25 81 TRP A C 1
ATOM 635 O O . TRP A 1 81 ? 0.191 0.788 11.574 1.00 92.25 81 TRP A O 1
ATOM 645 N N . LEU A 1 82 ? 0.072 0.382 9.365 1.00 91.25 82 LEU A N 1
ATOM 646 C CA . LEU A 1 82 ? -0.966 1.365 9.080 1.00 91.25 82 LEU A CA 1
ATOM 647 C C . LEU A 1 82 ? -2.276 1.025 9.801 1.00 91.25 82 LEU A C 1
ATOM 649 O O . LEU A 1 82 ? -2.928 1.938 10.292 1.00 91.25 82 LEU A O 1
ATOM 653 N N . ILE A 1 83 ? -2.648 -0.254 9.929 1.00 89.50 83 ILE A N 1
ATOM 654 C CA . ILE A 1 83 ? -3.826 -0.653 10.713 1.00 89.50 83 ILE A CA 1
ATOM 655 C C . ILE A 1 83 ? -3.633 -0.274 12.182 1.00 89.50 83 ILE A C 1
ATOM 657 O O . ILE A 1 83 ? -4.495 0.387 12.752 1.00 89.50 83 ILE A O 1
ATOM 661 N N . PHE A 1 84 ? -2.510 -0.643 12.805 1.00 88.69 84 PHE A N 1
ATOM 662 C CA . PHE A 1 84 ? -2.310 -0.372 14.232 1.00 88.69 84 PHE A CA 1
ATOM 663 C C . PHE A 1 84 ? -2.244 1.128 14.546 1.00 88.69 84 PHE A C 1
ATOM 665 O O . PHE A 1 84 ? -2.926 1.599 15.457 1.00 88.69 84 PHE A O 1
ATOM 672 N N . VAL A 1 85 ? -1.454 1.889 13.782 1.00 88.50 85 VAL A N 1
ATOM 673 C CA . VAL A 1 85 ? -1.267 3.332 14.011 1.00 88.50 85 VAL A CA 1
ATOM 674 C C . VAL A 1 85 ? -2.473 4.128 13.505 1.00 88.50 85 VAL A C 1
ATOM 676 O O . VAL A 1 85 ? -2.996 4.998 14.203 1.00 88.50 85 VAL A O 1
ATOM 679 N N . GLY A 1 86 ? -2.953 3.804 12.307 1.00 86.69 86 GLY A N 1
ATOM 680 C CA . GLY A 1 86 ? -4.051 4.499 11.644 1.00 86.69 86 GLY A CA 1
ATOM 681 C C . GLY A 1 86 ? -5.400 4.282 12.319 1.00 86.69 86 GLY A C 1
ATOM 682 O O . GLY A 1 86 ? -6.168 5.233 12.422 1.00 86.69 86 GLY A O 1
ATOM 683 N N . LEU A 1 87 ? -5.692 3.088 12.847 1.00 84.81 87 LEU A N 1
ATOM 684 C CA . LEU A 1 87 ? -6.950 2.838 13.563 1.00 84.81 87 LEU A CA 1
ATOM 685 C C . LEU A 1 87 ? -6.960 3.550 14.923 1.00 84.81 87 LEU A C 1
ATOM 687 O O . LEU A 1 87 ? -7.962 4.171 15.276 1.00 84.81 87 LEU A O 1
ATOM 691 N N . ALA A 1 88 ? -5.837 3.554 15.649 1.00 84.69 88 ALA A N 1
ATOM 692 C CA . ALA A 1 88 ? -5.715 4.277 16.917 1.00 84.69 88 ALA A CA 1
ATOM 693 C C . ALA A 1 88 ? -5.948 5.793 16.753 1.00 84.69 88 ALA A C 1
ATOM 695 O O . ALA A 1 88 ? -6.679 6.400 17.539 1.00 84.69 88 ALA A O 1
ATOM 696 N N . TRP A 1 89 ? -5.376 6.400 15.709 1.00 85.56 89 TRP A N 1
ATOM 697 C CA . TRP A 1 89 ? -5.606 7.807 15.366 1.00 85.56 89 TRP A CA 1
ATOM 698 C C . TRP A 1 89 ? -7.013 8.048 14.793 1.00 85.56 89 TRP A C 1
ATOM 700 O O . TRP A 1 89 ? -7.700 8.992 15.187 1.00 85.56 89 TRP A O 1
ATOM 710 N N . GLY A 1 90 ? -7.487 7.152 13.924 1.00 79.50 90 GLY A N 1
ATOM 711 C CA . GLY A 1 90 ? -8.800 7.228 13.286 1.00 79.50 90 GLY A CA 1
ATOM 712 C C . GLY A 1 90 ? -9.953 7.211 14.289 1.00 79.50 90 GLY A C 1
ATOM 713 O O . GLY A 1 90 ? -10.908 7.967 14.126 1.00 79.50 90 GLY A O 1
ATOM 714 N N . VAL A 1 91 ? -9.846 6.435 15.373 1.00 81.44 91 VAL A N 1
ATOM 715 C CA . VAL A 1 91 ? -10.830 6.443 16.470 1.00 81.44 91 VAL A CA 1
ATOM 716 C C . VAL A 1 91 ? -10.814 7.770 17.236 1.00 81.44 91 VAL A C 1
ATOM 718 O O . VAL A 1 91 ? -11.882 8.272 17.577 1.00 81.44 91 VAL A O 1
ATOM 721 N N . ARG A 1 92 ? -9.642 8.387 17.460 1.00 81.69 92 ARG A N 1
ATOM 722 C CA . ARG A 1 92 ? -9.539 9.686 18.160 1.00 81.69 92 ARG A CA 1
ATOM 723 C C . ARG A 1 92 ? -10.231 10.825 17.414 1.00 81.69 92 ARG A C 1
ATOM 725 O O . ARG A 1 92 ? -10.793 11.708 18.052 1.00 81.69 92 ARG A O 1
ATOM 732 N N . ILE A 1 93 ? -10.185 10.806 16.084 1.00 79.19 93 ILE A N 1
ATOM 733 C CA . ILE A 1 93 ? -10.801 11.835 15.225 1.00 79.19 93 ILE A CA 1
ATOM 734 C C . ILE A 1 93 ? -12.223 11.444 14.797 1.00 79.19 93 ILE A C 1
ATOM 736 O O . ILE A 1 93 ? -12.965 12.257 14.252 1.00 79.19 93 ILE A O 1
ATOM 740 N N . GLY A 1 94 ? -12.635 10.205 15.075 1.00 70.12 94 GLY A N 1
ATOM 741 C CA . G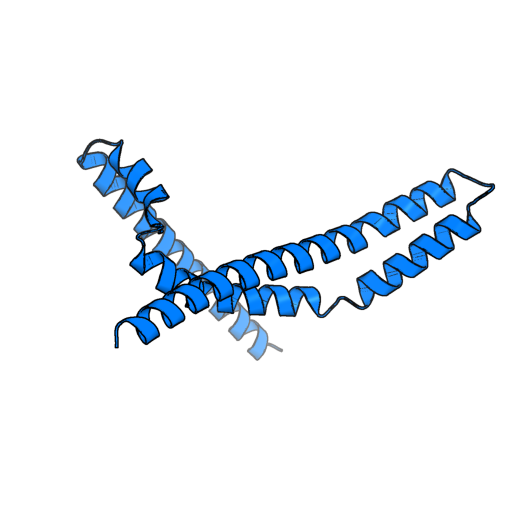LY A 1 94 ? -13.929 9.679 14.661 1.00 70.12 94 GLY A CA 1
ATOM 742 C C . GLY A 1 94 ? -14.005 9.379 13.164 1.00 70.12 94 GLY A C 1
ATOM 743 O O . GLY A 1 94 ? -15.097 9.323 12.624 1.00 70.12 94 GLY A O 1
ATOM 744 N N . ALA A 1 95 ? -12.892 9.138 12.466 1.00 66.50 95 ALA A N 1
ATOM 745 C CA . ALA A 1 95 ? -12.828 8.966 11.007 1.00 66.50 95 ALA A CA 1
ATOM 746 C C . ALA A 1 95 ? -13.675 7.804 10.425 1.00 66.50 95 ALA A C 1
ATOM 748 O O . ALA A 1 95 ? -13.804 7.682 9.210 1.00 66.50 95 ALA A O 1
ATOM 749 N N . HIS A 1 96 ? -14.338 7.000 11.262 1.00 68.88 96 HIS A N 1
ATOM 750 C CA . HIS A 1 96 ? -15.396 6.079 10.833 1.00 68.88 96 HIS A CA 1
ATOM 751 C C . HIS A 1 96 ? -16.708 6.779 10.400 1.00 68.88 96 HIS A C 1
ATOM 753 O O . HIS A 1 96 ? -17.637 6.100 9.949 1.00 68.88 96 HIS A O 1
ATOM 759 N N . ILE A 1 97 ? -16.767 8.122 10.490 1.00 60.41 97 ILE A N 1
ATOM 760 C CA . ILE A 1 97 ? -17.895 9.006 10.125 1.00 60.41 97 ILE A CA 1
ATOM 761 C C . ILE A 1 97 ? -18.554 8.637 8.786 1.00 60.41 97 ILE A C 1
ATOM 763 O O . ILE A 1 97 ? -19.768 8.770 8.668 1.00 60.41 97 ILE A O 1
ATOM 767 N N . GLY A 1 98 ? -17.810 8.150 7.785 1.00 63.66 98 GLY A N 1
ATOM 768 C CA . GLY A 1 98 ? -18.361 7.863 6.452 1.00 63.66 98 GLY A CA 1
ATOM 769 C C . GLY A 1 98 ? -19.511 6.845 6.443 1.00 63.66 98 GLY A C 1
ATOM 770 O O . GLY A 1 98 ? -20.524 7.067 5.781 1.00 63.66 98 GLY A O 1
ATOM 771 N N . VAL A 1 99 ? -19.399 5.762 7.220 1.00 67.94 99 VAL A N 1
ATOM 772 C CA . VAL A 1 99 ? -20.475 4.757 7.337 1.00 67.94 99 VAL A CA 1
ATOM 773 C C . VAL A 1 99 ? -21.600 5.266 8.239 1.00 67.94 99 VAL A C 1
ATOM 775 O O . VAL A 1 99 ? -22.773 5.037 7.948 1.00 67.94 99 VAL A O 1
ATOM 778 N N . ASP A 1 100 ? -21.260 6.015 9.289 1.00 71.44 100 ASP A N 1
ATOM 779 C CA . ASP A 1 100 ? -22.244 6.604 10.204 1.00 71.44 100 ASP A CA 1
ATOM 780 C C . ASP A 1 100 ? -23.154 7.614 9.474 1.00 71.44 100 ASP A C 1
ATOM 782 O O . ASP A 1 100 ? -24.368 7.624 9.670 1.00 71.44 100 ASP A O 1
ATOM 786 N N . LEU A 1 101 ? -22.613 8.401 8.536 1.00 72.62 101 LEU A N 1
ATOM 787 C CA . LEU A 1 101 ? -23.389 9.358 7.737 1.00 72.62 101 LEU A CA 1
ATOM 788 C C . LEU A 1 101 ? -24.385 8.681 6.783 1.00 72.62 101 LEU A C 1
ATOM 790 O O . LEU A 1 101 ? -25.506 9.163 6.621 1.00 72.62 101 LEU A O 1
ATOM 794 N N . LEU A 1 102 ? -23.982 7.570 6.159 1.00 76.06 102 LEU A N 1
ATOM 795 C CA . LEU A 1 102 ? -24.831 6.771 5.269 1.00 76.06 102 LEU A CA 1
ATOM 796 C C . LEU A 1 102 ? -25.992 6.135 6.035 1.00 76.06 102 LEU A C 1
ATOM 798 O O . LEU A 1 102 ? -27.134 6.198 5.589 1.00 76.06 102 LEU A O 1
ATOM 802 N N . VAL A 1 103 ? -25.719 5.572 7.214 1.00 78.00 103 VAL A N 1
ATOM 803 C CA . VAL A 1 103 ? -26.751 4.952 8.054 1.00 78.00 103 VAL A CA 1
ATOM 804 C C . VAL A 1 103 ? -27.713 6.013 8.600 1.00 78.00 103 VAL A C 1
ATOM 806 O O . VAL A 1 103 ? -28.924 5.801 8.586 1.00 78.00 103 VAL A O 1
ATOM 809 N N . ARG A 1 104 ? -27.218 7.196 8.984 1.00 78.38 104 ARG A N 1
ATOM 810 C CA . ARG A 1 104 ? -28.043 8.297 9.516 1.00 78.38 104 ARG A CA 1
ATOM 811 C C . ARG A 1 104 ? -29.059 8.886 8.534 1.00 78.38 104 ARG A C 1
ATOM 813 O O . ARG A 1 104 ? -30.015 9.505 8.990 1.00 78.38 104 ARG A O 1
ATOM 820 N N . GLN A 1 105 ? -28.896 8.689 7.224 1.00 82.75 105 GLN A N 1
ATOM 821 C CA . GLN A 1 105 ? -29.887 9.120 6.225 1.00 82.75 105 GLN A CA 1
ATOM 822 C C . GLN A 1 105 ? -31.149 8.241 6.202 1.00 82.75 105 GLN A C 1
ATOM 824 O O . GLN A 1 105 ? -32.168 8.646 5.646 1.00 82.75 105 GLN A O 1
ATOM 829 N N . PHE A 1 106 ? -31.115 7.053 6.811 1.00 82.69 106 PHE A N 1
ATOM 830 C CA . PHE A 1 106 ? -32.262 6.148 6.865 1.00 82.69 106 PHE A CA 1
ATOM 831 C C . PHE A 1 106 ? -33.118 6.353 8.124 1.00 82.69 106 PHE A C 1
ATOM 833 O O . PHE A 1 106 ? -32.629 6.784 9.167 1.00 82.69 106 PHE A O 1
ATOM 840 N N . ASN A 1 107 ? -34.395 5.958 8.055 1.00 87.12 107 ASN A N 1
ATOM 841 C CA . ASN A 1 107 ? -35.296 5.915 9.214 1.00 87.12 107 ASN A CA 1
ATOM 842 C C . ASN A 1 107 ? -34.746 5.012 10.342 1.00 87.12 107 ASN A C 1
ATOM 844 O O . ASN A 1 107 ? -34.104 3.999 10.051 1.00 87.12 107 ASN A O 1
ATOM 848 N N . PRO A 1 108 ? -35.059 5.292 11.624 1.00 83.19 108 PRO A N 1
ATOM 849 C CA . PRO A 1 108 ? -34.476 4.598 12.782 1.00 83.19 108 PRO A CA 1
ATOM 850 C C . PRO A 1 108 ? -34.684 3.072 12.786 1.00 83.19 108 PRO A C 1
ATOM 852 O O . PRO A 1 108 ? -33.827 2.328 13.260 1.00 83.19 108 PRO A O 1
ATOM 855 N N . ALA A 1 109 ? -35.782 2.576 12.204 1.00 83.69 109 ALA A N 1
ATOM 856 C CA . ALA A 1 109 ? -36.006 1.138 12.031 1.00 83.69 109 ALA A CA 1
ATOM 857 C C . ALA A 1 109 ? -35.017 0.501 11.031 1.00 83.69 109 ALA A C 1
ATOM 859 O O . ALA A 1 109 ? -34.471 -0.573 11.286 1.00 83.69 109 ALA A O 1
ATOM 860 N N . ASN A 1 110 ? -34.731 1.194 9.926 1.00 86.94 110 ASN A N 1
ATOM 861 C CA . ASN A 1 110 ? -33.818 0.720 8.886 1.00 86.94 110 ASN A CA 1
ATOM 862 C C . ASN A 1 110 ? -32.357 0.800 9.347 1.00 86.94 110 ASN A C 1
ATOM 864 O O . ASN A 1 110 ? -31.566 -0.068 8.992 1.00 86.94 110 ASN A O 1
ATOM 868 N N . GLN A 1 111 ? -32.007 1.769 10.199 1.00 85.56 111 GLN A N 1
ATOM 869 C CA . GLN A 1 111 ? -30.675 1.854 10.811 1.00 85.56 111 GLN A CA 1
ATOM 870 C C . GLN A 1 111 ? -30.341 0.603 11.628 1.00 85.56 111 GLN A C 1
ATOM 872 O O . GLN A 1 111 ? -29.258 0.034 11.487 1.00 85.56 111 GLN A O 1
ATOM 877 N N . ARG A 1 112 ? -31.295 0.126 12.441 1.00 85.75 112 ARG A N 1
ATOM 878 C CA . ARG A 1 112 ? -31.119 -1.093 13.240 1.00 85.75 112 ARG A CA 1
ATOM 879 C C . ARG A 1 112 ? -30.967 -2.331 12.358 1.00 85.75 112 ARG A C 1
ATOM 881 O O . ARG A 1 112 ? -30.123 -3.173 12.650 1.00 85.75 112 ARG A O 1
ATOM 888 N N . LEU A 1 113 ? -31.742 -2.427 11.275 1.00 89.62 113 LEU A N 1
ATOM 889 C CA . LEU A 1 113 ? -31.607 -3.520 10.310 1.00 89.62 113 LEU A CA 1
ATOM 890 C C . LEU A 1 113 ? -30.230 -3.504 9.631 1.00 89.62 113 LEU A C 1
ATOM 892 O O . LEU A 1 113 ? -29.590 -4.547 9.555 1.00 89.62 113 LEU A O 1
ATOM 896 N N . MET A 1 114 ? -29.753 -2.335 9.194 1.00 86.88 114 MET A N 1
ATOM 897 C CA . MET A 1 114 ? -28.428 -2.188 8.581 1.00 86.88 114 MET A CA 1
ATOM 898 C C . MET A 1 114 ? -27.302 -2.558 9.547 1.00 86.88 114 MET A C 1
ATOM 900 O O . MET A 1 114 ? -26.375 -3.260 9.154 1.00 86.88 114 MET A O 1
ATOM 904 N N . ALA A 1 115 ? -27.400 -2.160 10.819 1.00 86.94 115 ALA A N 1
ATOM 905 C CA . ALA A 1 115 ? -26.422 -2.537 11.838 1.00 86.94 115 ALA A CA 1
ATOM 906 C C . ALA A 1 115 ? -26.394 -4.056 12.081 1.00 86.94 115 ALA A C 1
ATOM 908 O O . ALA A 1 115 ? -25.319 -4.652 12.135 1.00 86.94 115 ALA A O 1
ATOM 909 N N . ILE A 1 116 ? -27.565 -4.697 12.183 1.00 91.56 116 ILE A N 1
ATOM 910 C CA . ILE A 1 116 ? -27.667 -6.156 12.337 1.00 91.56 116 ILE A CA 1
ATOM 911 C C . ILE A 1 116 ? -27.105 -6.866 11.102 1.00 91.56 116 ILE A C 1
ATOM 913 O O . ILE A 1 116 ? -26.351 -7.824 11.240 1.00 91.56 116 ILE A O 1
ATOM 917 N N . LEU A 1 117 ? -27.425 -6.385 9.901 1.00 92.44 117 LEU A N 1
ATOM 918 C CA . LEU A 1 117 ? -26.935 -6.954 8.649 1.00 92.44 117 LEU A CA 1
ATOM 919 C C . LEU A 1 117 ? -25.410 -6.830 8.529 1.00 92.44 117 LEU A C 1
ATOM 921 O O . LEU A 1 117 ? -24.747 -7.816 8.221 1.00 92.44 117 LEU A O 1
ATOM 925 N N . ALA A 1 118 ? -24.837 -5.667 8.848 1.00 89.69 118 ALA A N 1
ATOM 926 C CA . ALA A 1 118 ? -23.388 -5.472 8.885 1.00 89.69 118 ALA A CA 1
ATOM 927 C C . ALA A 1 118 ? -22.709 -6.408 9.900 1.00 89.69 118 ALA A C 1
ATOM 929 O O . ALA A 1 118 ? -21.678 -7.009 9.597 1.00 89.69 118 ALA A O 1
ATOM 930 N N . LEU A 1 119 ? -23.311 -6.583 11.082 1.00 92.69 119 LEU A N 1
ATOM 931 C CA . LEU A 1 119 ? -22.814 -7.499 12.106 1.00 92.69 119 LEU A CA 1
ATOM 932 C C . LEU A 1 119 ? -22.869 -8.961 11.641 1.00 92.69 119 LEU A C 1
ATOM 934 O O . LEU A 1 119 ? -21.899 -9.690 11.823 1.00 92.69 119 LEU A O 1
ATOM 938 N N . LEU A 1 120 ? -23.960 -9.382 10.997 1.00 96.31 120 LEU A N 1
ATOM 939 C CA . LEU A 1 120 ? -24.093 -10.731 10.441 1.00 96.31 120 LEU A CA 1
ATOM 940 C C . LEU A 1 120 ? -23.079 -10.998 9.326 1.00 96.31 120 LEU A C 1
ATOM 942 O O . LEU A 1 120 ? -22.480 -12.070 9.308 1.00 96.31 120 LEU A O 1
ATOM 946 N N . ILE A 1 121 ? -22.839 -10.030 8.436 1.00 95.38 121 ILE A N 1
ATOM 947 C CA . ILE A 1 121 ? -21.799 -10.141 7.401 1.00 95.38 121 ILE A CA 1
ATOM 948 C C . ILE A 1 121 ? -20.417 -10.273 8.047 1.00 95.38 121 ILE A C 1
ATOM 950 O O . ILE A 1 121 ? -19.632 -11.126 7.638 1.00 95.38 121 ILE A O 1
ATOM 954 N N . CYS A 1 122 ? -20.130 -9.476 9.079 1.00 93.25 122 CYS A N 1
ATOM 955 C CA . CYS A 1 122 ? -18.863 -9.543 9.805 1.00 93.25 122 CYS A CA 1
ATOM 956 C C . CYS A 1 122 ? -18.670 -10.908 10.488 1.00 93.25 122 CYS A C 1
ATOM 958 O O . CYS A 1 122 ? -17.635 -11.546 10.312 1.00 93.25 122 CYS A O 1
ATOM 960 N N . LEU A 1 123 ? -19.693 -11.412 11.188 1.00 96.31 123 LEU A N 1
ATOM 961 C CA . LEU A 1 123 ? -19.671 -12.745 11.799 1.00 96.31 123 LEU A CA 1
ATOM 962 C C . LEU A 1 123 ? -19.520 -13.859 10.753 1.00 96.31 123 LEU A C 1
ATOM 964 O O . LEU A 1 123 ? -18.753 -14.796 10.965 1.00 96.31 123 LEU A O 1
ATOM 968 N N . GLY A 1 124 ? -20.204 -13.742 9.612 1.00 96.69 124 GLY A N 1
ATOM 969 C CA . GLY A 1 124 ? -20.069 -14.670 8.490 1.00 96.69 124 GLY A CA 1
ATOM 970 C C . GLY A 1 124 ? -18.648 -14.690 7.925 1.00 96.69 124 GLY A C 1
ATOM 971 O O . GLY A 1 124 ? -18.090 -15.761 7.694 1.00 96.69 124 GLY A O 1
ATOM 972 N N . TYR A 1 125 ? -18.024 -13.521 7.777 1.00 93.81 125 TYR A N 1
ATOM 973 C CA . TYR A 1 125 ? -16.626 -13.412 7.364 1.00 93.81 125 TYR A CA 1
ATOM 974 C C . TYR A 1 125 ? -15.665 -14.034 8.389 1.00 93.81 125 TYR A C 1
ATOM 976 O O . TYR A 1 125 ? -14.766 -14.781 8.007 1.00 93.81 125 TYR A O 1
ATOM 984 N N . CYS A 1 126 ? -15.877 -13.808 9.691 1.00 94.38 126 CYS A N 1
ATOM 985 C CA . CYS A 1 126 ? -15.095 -14.464 10.743 1.00 94.38 126 CYS A CA 1
ATOM 986 C C . CYS A 1 126 ? -15.207 -15.996 10.680 1.00 94.38 126 CYS A C 1
ATOM 988 O O . CYS A 1 126 ? -14.197 -16.684 10.817 1.00 94.38 126 CYS A O 1
ATOM 990 N N . ALA A 1 127 ? -16.406 -16.532 10.432 1.00 96.12 127 ALA A N 1
ATOM 991 C CA . ALA A 1 127 ? -16.618 -17.969 10.277 1.00 96.12 127 ALA A CA 1
ATOM 992 C C . ALA A 1 127 ? -15.913 -18.533 9.031 1.00 96.12 127 ALA A C 1
ATOM 994 O O . ALA A 1 127 ? -15.268 -19.577 9.116 1.00 96.12 127 ALA A O 1
ATOM 995 N N . LEU A 1 128 ? -15.978 -17.826 7.895 1.00 94.75 128 LEU A N 1
ATOM 996 C CA . LEU A 1 128 ? -15.246 -18.195 6.677 1.00 94.75 128 LEU A CA 1
ATOM 997 C C . LEU A 1 128 ? -13.732 -18.221 6.911 1.00 94.75 128 LEU A C 1
ATOM 999 O O . LEU A 1 128 ? -13.064 -19.170 6.504 1.00 94.75 128 LEU A O 1
ATOM 1003 N N . MET A 1 129 ? -13.196 -17.215 7.604 1.00 92.12 129 MET A N 1
ATOM 1004 C CA . MET A 1 129 ? -11.777 -17.163 7.961 1.00 92.12 129 MET A CA 1
ATOM 1005 C C . MET A 1 129 ? -11.373 -18.310 8.890 1.00 92.12 129 MET A C 1
ATOM 1007 O O . MET A 1 129 ? -10.334 -18.927 8.666 1.00 92.12 129 MET A O 1
ATOM 1011 N N . ALA A 1 130 ? -12.194 -18.636 9.891 1.00 93.88 130 ALA A N 1
ATOM 1012 C CA . ALA A 1 130 ? -11.945 -19.771 10.778 1.00 93.88 130 ALA A CA 1
ATOM 1013 C C . ALA A 1 130 ? -11.937 -21.099 10.002 1.00 93.88 130 ALA A C 1
ATOM 1015 O O . ALA A 1 130 ? -10.997 -21.878 10.127 1.00 93.88 130 ALA A O 1
ATOM 1016 N N . TYR A 1 131 ? -12.925 -21.318 9.131 1.00 95.38 131 TYR A N 1
ATOM 1017 C CA . TYR A 1 131 ? -12.994 -22.512 8.287 1.00 95.38 131 TYR A CA 1
ATOM 1018 C C . TYR A 1 131 ? -11.784 -22.640 7.352 1.00 95.38 131 TYR A C 1
ATOM 1020 O O . TYR A 1 131 ? -11.167 -23.701 7.271 1.00 95.38 131 TYR A O 1
ATOM 1028 N N . SER A 1 132 ? -11.405 -21.549 6.680 1.00 91.81 132 SER A N 1
ATOM 1029 C CA . SER A 1 132 ? -10.229 -21.537 5.805 1.00 91.81 132 SER A CA 1
ATOM 1030 C C . SER A 1 132 ? -8.932 -21.776 6.582 1.00 91.81 132 SER A C 1
ATOM 1032 O O . SER A 1 132 ? -8.014 -22.385 6.038 1.00 91.81 132 SER A O 1
ATOM 1034 N N . SER A 1 133 ? -8.847 -21.312 7.833 1.00 91.25 133 SER A N 1
ATOM 1035 C CA . SER A 1 133 ? -7.693 -21.543 8.705 1.00 91.25 133 SER A CA 1
ATOM 1036 C C . SER A 1 133 ? -7.560 -23.019 9.076 1.00 91.25 133 SER A C 1
ATOM 1038 O O . SER A 1 133 ? -6.470 -23.573 8.956 1.00 91.25 133 SER A O 1
ATOM 1040 N N . GLU A 1 134 ? -8.657 -23.671 9.473 1.00 92.56 134 GLU A N 1
ATOM 1041 C CA . GLU A 1 134 ? -8.672 -25.107 9.792 1.00 92.56 134 GLU A CA 1
ATOM 1042 C C . GLU A 1 134 ? -8.248 -25.958 8.590 1.00 92.56 134 GLU A C 1
ATOM 1044 O O . GLU A 1 134 ? -7.417 -26.855 8.722 1.00 92.56 134 GLU A O 1
ATOM 1049 N N . GLN A 1 135 ? -8.750 -25.641 7.390 1.00 90.31 135 GLN A N 1
ATOM 1050 C CA . GLN A 1 135 ? -8.333 -26.332 6.166 1.00 90.31 135 GLN A CA 1
ATOM 1051 C C . GLN A 1 135 ? -6.830 -26.196 5.907 1.00 90.31 135 GLN A C 1
ATOM 1053 O O . GLN A 1 135 ? -6.175 -27.174 5.555 1.00 90.31 135 GLN A O 1
ATOM 1058 N N . TRP A 1 136 ? -6.273 -24.998 6.093 1.00 87.81 136 TRP A N 1
ATOM 1059 C CA . TRP A 1 136 ? -4.850 -24.746 5.869 1.00 87.81 136 TRP A CA 1
ATOM 1060 C C . TRP A 1 136 ? -3.970 -25.539 6.845 1.00 87.81 136 TRP A C 1
ATOM 1062 O O . TRP A 1 136 ? -2.967 -26.131 6.448 1.00 87.81 136 TRP A O 1
ATOM 1072 N N . VAL A 1 137 ? -4.382 -25.602 8.114 1.00 90.00 137 VAL A N 1
ATOM 1073 C CA . VAL A 1 137 ? -3.710 -26.393 9.153 1.00 90.00 137 VAL A CA 1
ATOM 1074 C C . VAL A 1 137 ? -3.813 -27.891 8.858 1.00 90.00 137 VAL A C 1
ATOM 1076 O O . VAL A 1 137 ? -2.813 -28.600 8.944 1.00 90.00 137 VAL A O 1
ATOM 1079 N N . ALA A 1 138 ? -4.986 -28.379 8.451 1.00 88.94 138 ALA A N 1
ATOM 1080 C CA . ALA A 1 138 ? -5.182 -29.783 8.097 1.00 88.94 138 ALA A CA 1
ATOM 1081 C C . ALA A 1 138 ? -4.298 -30.216 6.916 1.00 88.94 138 ALA A C 1
ATOM 1083 O O . ALA A 1 138 ? -3.709 -31.295 6.961 1.00 88.94 138 ALA A O 1
ATOM 1084 N N . VAL A 1 139 ? -4.150 -29.363 5.892 1.00 89.31 139 VAL A N 1
ATOM 1085 C CA . VAL A 1 139 ? -3.249 -29.627 4.759 1.00 89.31 139 VAL A CA 1
ATOM 1086 C C . VAL A 1 139 ? -1.799 -29.754 5.229 1.00 89.31 139 VAL A C 1
ATOM 1088 O O . VAL A 1 139 ? -1.122 -30.693 4.818 1.00 89.31 139 VAL A O 1
ATOM 1091 N N . LEU A 1 140 ? -1.340 -28.879 6.130 1.00 87.56 140 LEU A N 1
ATOM 1092 C CA . LEU A 1 140 ? 0.026 -28.912 6.664 1.00 87.56 140 LEU A CA 1
ATOM 1093 C C . LEU A 1 140 ? 0.359 -30.226 7.392 1.00 87.56 140 LEU A C 1
ATOM 1095 O O . LEU A 1 140 ? 1.487 -30.690 7.297 1.00 87.56 140 LEU A O 1
ATOM 1099 N N . TYR A 1 141 ? -0.606 -30.823 8.097 1.00 86.31 141 TYR A N 1
ATOM 1100 C CA . TYR A 1 141 ? -0.430 -32.113 8.782 1.00 86.31 141 TYR A CA 1
ATOM 1101 C C . TYR A 1 141 ? -0.644 -33.338 7.879 1.00 86.31 141 TYR A C 1
ATOM 1103 O O . TYR A 1 141 ? -0.377 -34.460 8.304 1.00 86.31 141 TYR A O 1
ATOM 1111 N N . SER A 1 142 ? -1.166 -33.141 6.665 1.00 80.12 142 SER A N 1
ATOM 1112 C CA . SER A 1 142 ? -1.410 -34.211 5.687 1.00 80.12 142 SER A CA 1
ATOM 1113 C C . SER A 1 142 ? -0.264 -34.424 4.688 1.00 80.12 142 SER A C 1
ATOM 1115 O O . SER A 1 142 ? -0.326 -35.367 3.897 1.00 80.12 142 SER A O 1
ATOM 1117 N N . VAL A 1 143 ? 0.752 -33.553 4.722 1.00 61.88 143 VAL A N 1
ATOM 1118 C CA . VAL A 1 143 ? 2.024 -33.652 3.979 1.00 61.88 143 VAL A CA 1
ATOM 1119 C C . VAL A 1 143 ? 3.078 -34.295 4.871 1.00 61.88 143 VAL A C 1
ATOM 1121 O O . VAL A 1 143 ? 3.812 -35.166 4.357 1.00 61.88 143 VAL A O 1
#

Secondary structure (DSSP, 8-state):
-HHHHHHHHHHHHHHHHHHHHHHHHHHHHHHHHHHHHHHHHHHHHH-TTTHHHHHHHHHHHHHHHHHTTHHHHHHHHHHHHHHHHHHHHHHHHTTTHHHHHHHHTS-HHHHHHHHHHHHHHHHHHHHHHHHHHHHHHHHHHH-

InterPro domains:
  IPR007387 TRAP transporter, small membrane protein DctQ [PTHR35011] (1-142)
  IPR055348 Tripartite ATP-independent periplasmic transporters, DctQ component [PF04290] (64-134)

Radius of gyration: 23.86 Å; chains: 1; bounding box: 54×55×66 Å